Protein AF-A0A7S2YYV3-F1 (afdb_monomer_lite)

Radius of gyration: 16.66 Å; chains: 1; bounding box: 40×30×40 Å

Foldseek 3Di:
DVVVVVLVVCCVVVCADPVRHGDPLVVQLVPDDQFNSNLVSCCVVVVVLVPDDPVLSVVLVVVRNDPDDCPDVDPPPPDPVNVVVCVPPSVVSVVVSVVSVD

Secondary structure (DSSP, 8-state):
-HHHHHHHHHHHTTSB-TT-PBPHHHHHHHT--SS-HHHHHHHHHTTTTTTS-HHHHHHHHHHHH----TTS-------HHHHHHHTTHHHHHHHHHHHHH-

Organism: NCBI:txid464258

pLDDT: mean 77.61, std 20.18, range [39.44, 98.38]

Structure (mmCIF, N/CA/C/O backbone):
data_AF-A0A7S2YYV3-F1
#
_entry.id   AF-A0A7S2YYV3-F1
#
loop_
_atom_site.group_PDB
_atom_site.id
_atom_site.type_symbol
_atom_site.label_atom_id
_atom_site.label_alt_id
_atom_site.label_comp_id
_atom_site.label_asym_id
_atom_site.label_entity_id
_atom_site.label_seq_id
_atom_site.pdbx_PDB_ins_code
_atom_site.Cartn_x
_atom_site.Cartn_y
_atom_site.Cartn_z
_atom_site.occupancy
_atom_site.B_iso_or_equiv
_atom_site.auth_seq_id
_atom_site.auth_comp_id
_atom_site.auth_asym_id
_atom_site.auth_atom_id
_atom_site.pdbx_PDB_model_num
ATOM 1 N N . PRO A 1 1 ? -7.830 16.965 14.492 1.00 64.94 1 PRO A N 1
ATOM 2 C CA . PRO A 1 1 ? -8.464 17.039 13.149 1.00 64.94 1 PRO A CA 1
ATOM 3 C C . PRO A 1 1 ? -7.838 16.058 12.145 1.00 64.94 1 PRO A C 1
ATOM 5 O O . PRO A 1 1 ? -8.562 15.218 11.626 1.00 64.94 1 PRO A O 1
ATOM 8 N N . ASP A 1 2 ? -6.512 16.097 11.962 1.00 93.31 2 ASP A N 1
ATOM 9 C CA . ASP A 1 2 ? -5.785 15.281 10.970 1.00 93.31 2 ASP A CA 1
ATOM 10 C C . ASP A 1 2 ? -5.941 13.759 11.178 1.00 93.31 2 ASP A C 1
ATOM 12 O O . ASP A 1 2 ? -6.300 13.034 10.256 1.00 93.31 2 ASP A O 1
ATOM 16 N N . PHE A 1 3 ? -5.813 13.276 12.421 1.00 94.31 3 PHE A N 1
ATOM 17 C CA . PHE A 1 3 ? -5.989 11.851 12.747 1.00 94.31 3 PHE A CA 1
ATOM 18 C C . PHE A 1 3 ? -7.352 11.291 12.307 1.00 94.31 3 PHE A C 1
ATOM 20 O O . PHE A 1 3 ? -7.418 10.299 11.590 1.00 94.31 3 PHE A O 1
ATOM 27 N N . HIS A 1 4 ? -8.452 11.948 12.691 1.00 95.06 4 HIS A N 1
ATOM 28 C CA . HIS A 1 4 ? -9.802 11.486 12.352 1.00 95.06 4 HIS A CA 1
ATOM 29 C C . HIS A 1 4 ? -10.054 11.520 10.839 1.00 95.06 4 HIS A C 1
ATOM 31 O O . HIS A 1 4 ? -10.814 10.704 10.325 1.00 95.06 4 HIS A O 1
ATOM 37 N N . GLN A 1 5 ? -9.414 12.447 10.123 1.00 96.12 5 GLN A N 1
ATOM 38 C CA . GLN A 1 5 ? -9.471 12.506 8.667 1.00 96.12 5 GLN A CA 1
ATOM 39 C C . GLN A 1 5 ? -8.740 11.312 8.038 1.00 96.12 5 GLN A C 1
ATOM 41 O O . GLN A 1 5 ? -9.307 10.656 7.169 1.00 96.12 5 GLN A O 1
ATOM 46 N N . ARG A 1 6 ? -7.548 10.952 8.533 1.00 95.75 6 ARG A N 1
ATOM 47 C CA . ARG A 1 6 ? -6.822 9.748 8.088 1.00 95.75 6 ARG A CA 1
ATOM 48 C C . ARG A 1 6 ? -7.583 8.463 8.394 1.00 95.75 6 ARG A C 1
ATOM 50 O O . ARG A 1 6 ? -7.677 7.606 7.525 1.00 95.75 6 ARG A O 1
ATOM 57 N N . VAL A 1 7 ? -8.190 8.346 9.579 1.00 97.06 7 VAL A N 1
ATOM 58 C CA . VAL A 1 7 ? -9.034 7.186 9.921 1.00 97.06 7 VAL A CA 1
ATOM 59 C C . VAL A 1 7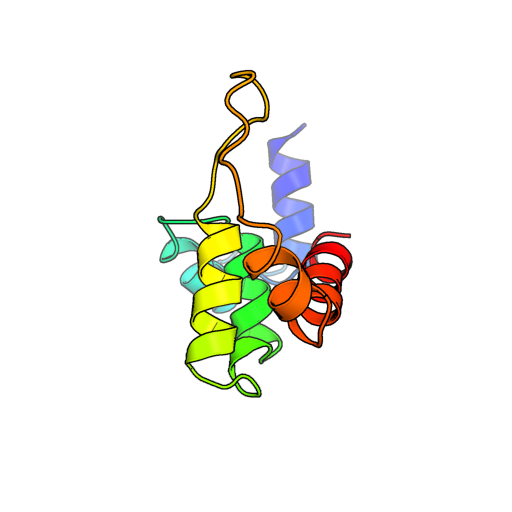 ? -10.187 7.044 8.928 1.00 97.06 7 VAL A C 1
ATOM 61 O O . VAL A 1 7 ? -10.407 5.950 8.417 1.00 97.06 7 VAL A O 1
ATOM 64 N N . LYS A 1 8 ? -10.869 8.144 8.578 1.00 96.75 8 LYS A N 1
ATOM 65 C CA . LYS A 1 8 ? -11.940 8.123 7.567 1.00 96.75 8 LYS A CA 1
ATOM 66 C C . LYS A 1 8 ? -11.443 7.665 6.197 1.00 96.75 8 LYS A C 1
ATOM 68 O O . LYS A 1 8 ? -12.128 6.884 5.546 1.00 96.75 8 LYS A O 1
ATOM 73 N N . VAL A 1 9 ? -10.262 8.112 5.769 1.00 95.75 9 VAL A N 1
ATOM 74 C CA . VAL A 1 9 ? -9.644 7.663 4.509 1.00 95.75 9 VAL A CA 1
ATOM 75 C C . VAL A 1 9 ? -9.336 6.162 4.564 1.00 95.75 9 VAL A C 1
ATOM 77 O O . VAL A 1 9 ? -9.710 5.425 3.657 1.00 95.75 9 VAL A O 1
ATOM 80 N N . LEU A 1 10 ? -8.730 5.679 5.651 1.00 97.50 10 LEU A N 1
ATOM 81 C CA . LEU A 1 10 ? -8.412 4.259 5.828 1.00 97.50 10 LEU A CA 1
ATOM 82 C C . LEU A 1 10 ? -9.669 3.375 5.883 1.00 97.50 10 LEU A C 1
ATOM 84 O O . LEU A 1 10 ? -9.654 2.265 5.352 1.00 97.50 10 LEU A O 1
ATOM 88 N N . GLN A 1 11 ? -10.766 3.858 6.471 1.00 97.75 11 GLN A N 1
ATOM 89 C CA . GLN A 1 11 ? -12.067 3.183 6.421 1.00 97.75 11 GLN A CA 1
ATOM 90 C C . GLN A 1 11 ? -12.639 3.179 4.997 1.00 97.75 11 GLN A C 1
ATOM 92 O O . GLN A 1 11 ? -13.031 2.126 4.499 1.00 97.75 11 GLN A O 1
ATOM 97 N N . HIS A 1 12 ? -12.611 4.324 4.307 1.00 96.31 12 HIS A N 1
ATOM 98 C CA . HIS A 1 12 ? -13.108 4.462 2.936 1.00 96.31 12 HIS A CA 1
ATOM 99 C C . HIS A 1 12 ? -12.412 3.505 1.956 1.00 96.31 12 HIS A C 1
ATOM 101 O O . HIS A 1 12 ? -13.076 2.852 1.155 1.00 96.31 12 HIS A O 1
ATOM 107 N N . TYR A 1 13 ? -11.089 3.352 2.067 1.00 96.06 13 TYR A N 1
ATOM 108 C CA . TYR A 1 13 ? -10.307 2.447 1.218 1.00 96.06 13 TYR A CA 1
ATOM 109 C C . TYR A 1 13 ? -10.225 0.996 1.731 1.00 96.06 13 TYR A C 1
ATOM 111 O O . TYR A 1 13 ? -9.555 0.152 1.123 1.00 96.06 13 TYR A O 1
ATOM 119 N N . GLY A 1 14 ? -10.916 0.679 2.833 1.00 96.94 14 GLY A N 1
ATOM 120 C CA . GLY A 1 14 ? -11.053 -0.682 3.352 1.00 96.94 14 GLY A CA 1
ATOM 121 C C . GLY A 1 14 ? -9.827 -1.233 4.088 1.00 96.94 14 GLY A C 1
ATOM 122 O O . GLY A 1 14 ? -9.681 -2.454 4.183 1.00 96.94 14 GLY A O 1
ATOM 123 N N . TYR A 1 15 ? -8.962 -0.363 4.611 1.00 98.19 15 TYR A N 1
ATOM 124 C CA . TYR A 1 15 ? -7.871 -0.723 5.526 1.00 98.19 15 TYR A CA 1
ATOM 125 C C . TYR A 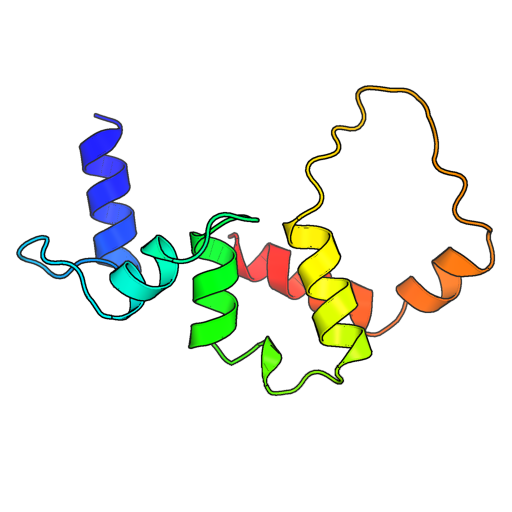1 15 ? -8.395 -0.966 6.948 1.00 98.19 15 TYR A C 1
ATOM 127 O O . TYR A 1 15 ? -7.890 -1.845 7.651 1.00 98.19 15 TYR A O 1
ATOM 135 N N . LEU A 1 16 ? -9.448 -0.240 7.332 1.00 98.38 16 LEU A N 1
ATOM 136 C CA . LEU A 1 16 ? -10.210 -0.415 8.569 1.00 98.38 16 LEU A CA 1
ATOM 137 C C . LEU A 1 16 ? -11.671 -0.770 8.251 1.00 98.38 16 LEU A C 1
ATOM 139 O O . LEU A 1 16 ? -12.155 -0.474 7.158 1.00 98.38 16 LEU A O 1
ATOM 143 N N . ASP A 1 17 ? -12.371 -1.409 9.186 1.00 97.69 17 ASP A N 1
ATOM 144 C CA . ASP A 1 17 ? -13.830 -1.566 9.136 1.00 97.69 17 ASP A CA 1
ATOM 145 C C . ASP A 1 17 ? -14.574 -0.423 9.861 1.00 97.69 17 ASP A C 1
ATOM 147 O O . ASP A 1 17 ? -13.965 0.533 10.358 1.00 97.69 17 ASP A O 1
ATOM 151 N N . ASP A 1 18 ? -15.906 -0.506 9.914 1.00 95.81 18 ASP A N 1
ATOM 152 C CA . ASP A 1 18 ? -16.769 0.509 10.540 1.00 95.81 18 ASP A CA 1
ATOM 153 C C . ASP A 1 18 ? -16.532 0.644 12.055 1.00 95.81 18 ASP A C 1
ATOM 155 O O . ASP A 1 18 ? -16.768 1.707 12.630 1.00 95.81 18 ASP A O 1
ATOM 159 N N . LEU A 1 19 ? -16.008 -0.409 12.691 1.00 97.19 19 LEU A N 1
ATOM 160 C CA . LEU A 1 19 ? -15.619 -0.444 14.102 1.00 97.19 19 LEU A CA 1
ATOM 161 C C . LEU A 1 19 ? -14.144 -0.063 14.313 1.00 97.19 19 LEU A C 1
ATOM 163 O O . LEU A 1 19 ? -13.636 -0.181 15.426 1.00 97.19 19 LEU A O 1
ATOM 167 N N . GLN A 1 20 ? -13.465 0.415 13.263 1.00 96.25 20 GLN A N 1
ATOM 168 C CA . GLN A 1 20 ? -12.044 0.777 13.250 1.00 96.25 20 GLN A CA 1
ATOM 169 C C . GLN A 1 20 ? -11.096 -0.403 13.515 1.00 96.25 20 GLN A C 1
ATOM 171 O O . GLN A 1 20 ? -9.949 -0.205 13.919 1.00 96.25 20 GLN A O 1
ATOM 176 N N . LEU A 1 21 ? -11.537 -1.634 13.253 1.00 98.06 21 LEU A N 1
ATOM 177 C CA . LEU A 1 21 ? -10.686 -2.815 13.319 1.00 98.06 21 LEU A CA 1
ATOM 178 C C . LEU A 1 21 ? -9.914 -2.993 12.009 1.00 98.06 21 LEU A C 1
ATOM 180 O O . LEU A 1 21 ? -10.414 -2.733 10.913 1.00 98.06 21 LEU A O 1
ATOM 184 N N . VAL A 1 22 ? -8.670 -3.455 12.128 1.00 98.12 22 VAL A N 1
ATOM 185 C CA . VAL A 1 22 ? -7.757 -3.622 10.993 1.00 98.12 22 VAL A CA 1
ATOM 186 C C . VAL A 1 22 ? -8.203 -4.784 10.104 1.00 98.12 22 VAL A C 1
ATOM 188 O O . VAL A 1 22 ? -8.298 -5.932 10.543 1.00 98.12 22 VAL A O 1
ATOM 191 N N . LYS A 1 23 ? -8.419 -4.500 8.817 1.00 98.06 23 LYS A N 1
ATOM 192 C CA . LYS A 1 23 ? -8.749 -5.503 7.793 1.00 98.06 23 LYS A CA 1
ATOM 193 C C . LYS A 1 23 ? -7.481 -6.107 7.188 1.00 98.06 23 LYS A C 1
ATOM 195 O O . LYS A 1 23 ? -6.372 -5.642 7.429 1.00 98.06 23 LYS A O 1
ATOM 200 N N . VAL A 1 24 ? -7.631 -7.136 6.346 1.00 98.06 24 VAL A N 1
ATOM 201 C CA . VAL A 1 24 ? -6.496 -7.794 5.660 1.00 98.06 24 VAL A CA 1
ATOM 202 C C . VAL A 1 24 ? -5.616 -6.782 4.922 1.00 98.06 24 VAL A C 1
ATOM 204 O O . VAL A 1 24 ? -4.402 -6.825 5.068 1.00 98.06 24 VAL A O 1
ATOM 207 N N . LYS A 1 25 ? -6.229 -5.837 4.202 1.00 97.44 25 LYS A N 1
ATOM 208 C CA . LYS A 1 25 ? -5.534 -4.760 3.486 1.00 97.44 25 LYS A CA 1
ATOM 209 C C . LYS A 1 25 ? -4.708 -3.871 4.424 1.00 97.44 25 LYS A C 1
ATOM 211 O O . LYS A 1 25 ? -3.551 -3.594 4.140 1.00 97.44 25 LYS A O 1
ATOM 216 N N . GLY A 1 26 ? -5.274 -3.533 5.586 1.00 97.88 26 GLY A N 1
ATOM 217 C CA . GLY A 1 26 ? -4.583 -2.848 6.680 1.00 97.88 26 GLY A CA 1
ATOM 218 C C . GLY A 1 26 ? -3.350 -3.597 7.169 1.00 97.88 26 GLY A C 1
ATOM 219 O O . GLY A 1 26 ? -2.277 -3.014 7.250 1.00 97.88 26 GLY A O 1
ATOM 220 N N . ARG A 1 27 ? -3.477 -4.906 7.417 1.00 98.12 27 ARG A N 1
ATOM 221 C CA . ARG A 1 27 ? -2.335 -5.727 7.843 1.00 98.12 27 ARG A CA 1
ATOM 222 C C . ARG A 1 27 ? -1.244 -5.803 6.780 1.00 98.12 27 ARG A C 1
ATOM 224 O O . ARG A 1 27 ? -0.082 -5.731 7.134 1.00 98.12 27 ARG A O 1
ATOM 231 N N . VAL A 1 28 ? -1.607 -5.931 5.502 1.00 97.69 28 VAL A N 1
ATOM 232 C CA . VAL A 1 28 ? -0.622 -5.951 4.405 1.00 97.69 28 VAL A CA 1
ATOM 233 C C . VAL A 1 28 ? 0.154 -4.637 4.355 1.00 97.69 28 VAL A C 1
ATOM 235 O O . VAL A 1 28 ? 1.376 -4.675 4.281 1.00 97.69 28 VAL A O 1
ATOM 238 N N . ALA A 1 29 ? -0.525 -3.495 4.481 1.00 97.12 29 ALA A N 1
ATOM 239 C CA . ALA A 1 29 ? 0.148 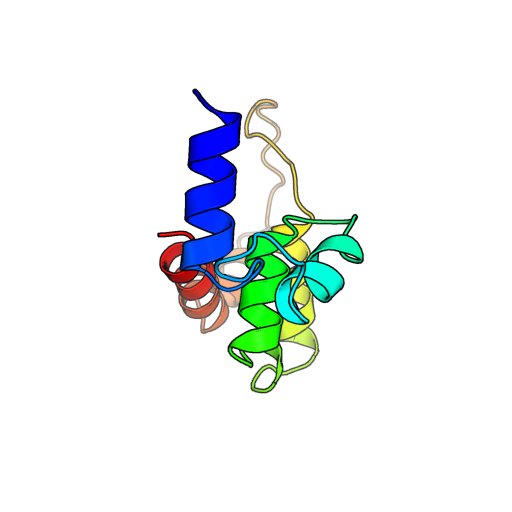-2.199 4.525 1.00 97.12 29 ALA A CA 1
ATOM 240 C C . ALA A 1 29 ? 1.102 -2.057 5.714 1.00 97.12 29 ALA A C 1
ATOM 242 O O . ALA A 1 29 ? 2.177 -1.492 5.553 1.00 97.12 29 ALA A O 1
ATOM 243 N N . CYS A 1 30 ? 0.758 -2.609 6.884 1.00 96.88 30 CYS A N 1
ATOM 244 C CA . CYS A 1 30 ? 1.643 -2.589 8.053 1.00 96.88 30 CYS A CA 1
ATOM 245 C C . CYS A 1 30 ? 2.985 -3.310 7.830 1.00 96.88 30 CYS A C 1
ATOM 247 O O . CYS A 1 30 ? 3.951 -2.995 8.523 1.00 96.88 30 CYS A O 1
ATOM 249 N N . GLU A 1 31 ? 3.061 -4.241 6.876 1.00 97.19 31 GLU A N 1
ATOM 250 C CA . GLU A 1 31 ? 4.291 -4.977 6.555 1.00 97.19 31 GLU A CA 1
ATOM 251 C C . GLU A 1 31 ? 5.160 -4.270 5.498 1.00 97.19 31 GLU A C 1
ATOM 253 O O . GLU A 1 31 ? 6.305 -4.663 5.269 1.00 97.19 31 GLU A O 1
ATOM 258 N N . ILE A 1 32 ? 4.655 -3.221 4.841 1.00 94.81 32 ILE A N 1
ATOM 259 C CA . ILE A 1 32 ? 5.407 -2.475 3.827 1.00 94.81 32 ILE A CA 1
ATOM 260 C C . ILE A 1 32 ? 6.140 -1.316 4.502 1.00 94.81 32 ILE A C 1
ATOM 262 O O . ILE A 1 32 ? 5.523 -0.375 4.984 1.00 94.81 32 ILE A O 1
ATOM 266 N N . GLN A 1 33 ? 7.474 -1.379 4.519 1.00 91.94 33 GLN A N 1
ATOM 267 C CA . GLN A 1 33 ? 8.323 -0.388 5.205 1.00 91.94 33 GLN A CA 1
ATOM 268 C C . GLN A 1 33 ? 9.302 0.345 4.277 1.00 91.94 33 GLN A C 1
ATOM 270 O O . GLN A 1 33 ? 9.939 1.313 4.682 1.00 91.94 33 GLN A O 1
ATOM 275 N N . SER A 1 34 ? 9.466 -0.133 3.042 1.00 86.81 34 SER A N 1
ATOM 276 C CA . SER A 1 34 ? 10.530 0.322 2.131 1.00 86.81 34 SER A CA 1
ATOM 277 C C . SER A 1 34 ? 10.074 1.342 1.083 1.00 86.81 34 SER A C 1
ATOM 279 O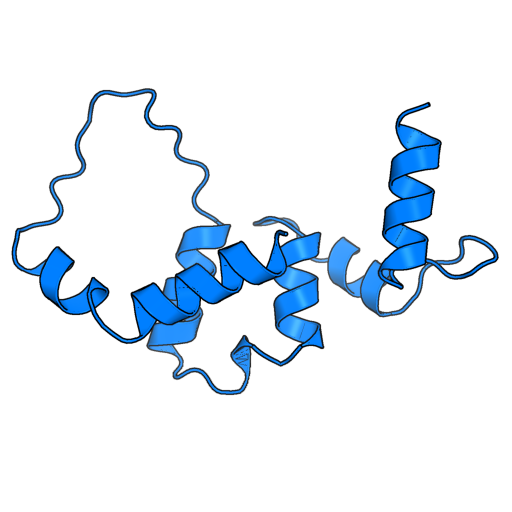 O . SER A 1 34 ? 10.902 1.848 0.332 1.00 86.81 34 SER A O 1
ATOM 281 N N . CYS A 1 35 ? 8.773 1.612 0.988 1.00 89.25 35 CYS A N 1
ATOM 282 C CA . CYS A 1 35 ? 8.160 2.522 0.018 1.00 89.25 35 CYS A CA 1
ATOM 283 C C . CYS A 1 35 ? 6.795 2.998 0.541 1.00 89.25 35 CYS A C 1
ATOM 285 O O . CYS A 1 35 ? 6.421 2.639 1.656 1.00 89.25 35 CYS A O 1
ATOM 287 N N . ASN A 1 36 ? 6.047 3.772 -0.253 1.00 90.56 36 ASN A N 1
ATOM 288 C CA . ASN A 1 36 ? 4.692 4.199 0.111 1.00 90.56 36 ASN A CA 1
ATOM 289 C C . ASN A 1 36 ? 3.764 2.987 0.320 1.00 90.56 36 ASN A C 1
ATOM 291 O O . ASN A 1 36 ? 3.369 2.308 -0.631 1.00 90.56 36 ASN A O 1
ATOM 295 N N . GLU A 1 37 ? 3.406 2.741 1.576 1.00 93.56 37 GLU A N 1
ATOM 296 C CA . GLU A 1 37 ? 2.701 1.553 2.035 1.00 93.56 37 GLU A CA 1
ATOM 297 C C . GLU A 1 37 ? 1.277 1.444 1.482 1.00 93.56 37 GLU A C 1
ATOM 299 O O . GLU A 1 37 ? 0.814 0.344 1.176 1.00 93.56 37 GLU A O 1
ATOM 304 N N . LEU A 1 38 ? 0.588 2.572 1.291 1.00 93.38 38 LEU A N 1
ATOM 305 C CA . LEU A 1 38 ? -0.773 2.585 0.756 1.00 93.38 38 LEU A CA 1
ATOM 306 C C . LEU A 1 38 ? -0.764 2.284 -0.741 1.00 93.38 38 LEU A C 1
ATOM 308 O O . LEU A 1 38 ? -1.479 1.393 -1.192 1.00 93.38 38 LEU A O 1
ATOM 312 N N . LEU A 1 39 ? 0.089 2.967 -1.505 1.00 90.56 39 LEU A N 1
ATOM 313 C CA . LEU A 1 39 ? 0.174 2.788 -2.953 1.00 90.56 39 LEU A CA 1
ATOM 314 C C . LEU A 1 39 ? 0.631 1.368 -3.312 1.00 90.56 39 LEU A C 1
ATOM 316 O O . LEU A 1 39 ? 0.009 0.707 -4.145 1.00 90.56 39 LEU A O 1
ATOM 320 N N . ALA A 1 40 ? 1.665 0.861 -2.634 1.00 92.00 40 ALA A N 1
ATOM 321 C CA . ALA A 1 40 ? 2.133 -0.510 -2.814 1.00 92.00 40 ALA A CA 1
ATOM 322 C C . ALA A 1 40 ? 1.054 -1.545 -2.459 1.00 92.00 40 ALA A C 1
ATOM 324 O O . ALA A 1 40 ? 0.854 -2.512 -3.198 1.00 92.00 40 ALA A O 1
ATOM 325 N N . THR A 1 41 ? 0.288 -1.313 -1.389 1.00 95.06 41 THR A N 1
ATOM 326 C CA . THR A 1 41 ? -0.837 -2.186 -1.032 1.00 95.06 41 THR A CA 1
ATOM 327 C C . THR A 1 41 ? -1.954 -2.142 -2.078 1.00 95.06 41 THR A C 1
ATOM 329 O O . THR A 1 41 ? -2.485 -3.193 -2.439 1.00 95.06 41 THR A O 1
ATOM 332 N N . GLU 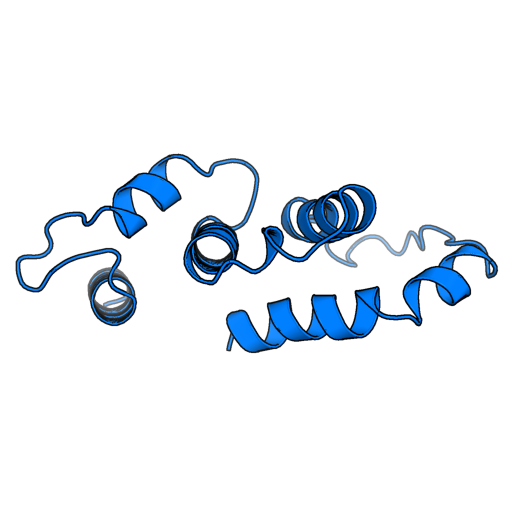A 1 42 ? -2.302 -0.972 -2.626 1.00 93.06 42 GLU A N 1
ATOM 333 C CA . GLU A 1 42 ? -3.286 -0.879 -3.715 1.00 93.06 42 GLU A CA 1
ATOM 334 C C . GLU A 1 42 ? -2.842 -1.657 -4.955 1.00 93.06 42 GLU A C 1
ATOM 336 O O . GLU A 1 42 ? -3.654 -2.373 -5.539 1.00 93.06 42 GLU A O 1
ATOM 341 N N . MET A 1 43 ? -1.566 -1.574 -5.339 1.00 91.00 43 MET A N 1
ATOM 342 C CA . MET A 1 43 ? -1.041 -2.330 -6.480 1.00 91.00 43 MET A CA 1
ATOM 343 C C . MET A 1 43 ? -1.175 -3.838 -6.298 1.00 91.00 43 MET A C 1
ATOM 345 O O . MET A 1 43 ? -1.577 -4.531 -7.234 1.00 91.00 43 MET A O 1
ATOM 349 N N . ILE A 1 44 ? -0.885 -4.341 -5.096 1.00 92.25 44 ILE A N 1
ATOM 350 C CA . ILE A 1 44 ? -1.049 -5.759 -4.765 1.00 92.25 44 ILE A CA 1
ATOM 351 C C . ILE A 1 44 ? -2.526 -6.159 -4.878 1.00 92.25 44 ILE A C 1
ATOM 353 O O . ILE A 1 44 ? -2.857 -7.116 -5.575 1.00 92.25 44 ILE A O 1
ATOM 357 N N . PHE A 1 45 ? -3.433 -5.417 -4.233 1.00 94.06 45 PHE A N 1
ATOM 358 C CA . PHE A 1 45 ? -4.857 -5.774 -4.178 1.00 94.06 45 PHE A CA 1
ATOM 359 C C . PHE A 1 45 ? -5.606 -5.570 -5.498 1.00 94.06 45 PHE A C 1
ATOM 361 O O . PHE A 1 45 ? -6.603 -6.248 -5.739 1.00 94.06 45 PHE A O 1
ATOM 368 N N . ARG A 1 46 ? -5.140 -4.658 -6.356 1.00 90.56 46 ARG A N 1
ATOM 369 C CA . ARG A 1 46 ? -5.680 -4.452 -7.708 1.00 90.56 46 ARG A CA 1
ATOM 370 C C . ARG A 1 46 ? -5.041 -5.374 -8.749 1.00 90.56 46 ARG A C 1
ATOM 372 O O . ARG A 1 46 ? -5.429 -5.314 -9.908 1.00 90.56 46 ARG A O 1
ATOM 379 N N . GLY A 1 47 ? -4.080 -6.212 -8.350 1.00 90.06 47 GLY A N 1
ATOM 380 C CA . GLY A 1 47 ? -3.411 -7.157 -9.243 1.00 90.06 47 GLY A CA 1
ATOM 381 C C . GLY A 1 47 ? -2.472 -6.502 -10.257 1.00 90.06 47 GLY A C 1
ATOM 382 O O . GLY A 1 47 ? -2.085 -7.152 -11.218 1.00 90.06 47 GLY A O 1
ATOM 383 N N . VAL A 1 48 ? -2.065 -5.245 -10.044 1.00 87.69 48 VAL A N 1
ATOM 384 C CA . VAL A 1 48 ? -1.247 -4.477 -11.003 1.00 87.69 48 VAL A CA 1
ATOM 385 C C . VAL A 1 48 ? 0.054 -5.202 -11.337 1.00 87.69 48 VAL A C 1
ATOM 387 O O . VAL A 1 48 ? 0.490 -5.180 -12.479 1.00 87.69 48 VAL A O 1
ATOM 390 N N . LEU A 1 49 ? 0.662 -5.866 -10.352 1.00 88.00 49 LEU A N 1
ATOM 391 C CA . LEU A 1 49 ? 1.924 -6.584 -10.530 1.00 88.00 49 LEU A CA 1
ATOM 392 C C . LEU A 1 49 ? 1.760 -7.957 -11.203 1.00 88.00 49 LEU A C 1
ATOM 394 O O . LEU A 1 49 ? 2.754 -8.517 -11.652 1.00 88.00 49 LEU A O 1
ATOM 398 N N . ALA A 1 50 ? 0.545 -8.513 -11.258 1.00 90.19 50 ALA A N 1
ATOM 399 C CA . ALA A 1 50 ? 0.311 -9.876 -11.739 1.00 90.19 50 ALA A CA 1
ATOM 400 C C . ALA A 1 50 ? 0.480 -10.008 -13.261 1.00 90.19 50 ALA A C 1
ATOM 402 O O . ALA A 1 50 ? 0.935 -11.046 -13.736 1.00 90.19 50 ALA A O 1
ATOM 403 N N . ASP A 1 51 ? 0.162 -8.945 -14.002 1.00 85.94 51 ASP A N 1
ATOM 404 C CA . ASP A 1 51 ? 0.217 -8.915 -15.468 1.00 85.94 51 ASP A CA 1
ATOM 405 C C . ASP A 1 51 ? 1.543 -8.352 -16.012 1.00 85.94 51 ASP A C 1
ATOM 407 O O . ASP A 1 51 ? 1.704 -8.168 -17.221 1.00 85.94 51 ASP A O 1
ATOM 411 N N . LEU A 1 52 ? 2.497 -8.037 -15.130 1.00 85.06 52 LEU A N 1
ATOM 412 C CA . LEU A 1 52 ? 3.787 -7.466 -15.505 1.00 85.06 52 LEU A CA 1
ATOM 413 C C . LEU A 1 52 ? 4.841 -8.550 -15.692 1.00 85.06 52 LEU A C 1
ATOM 415 O O . LEU A 1 52 ? 4.964 -9.476 -14.888 1.00 85.06 52 LEU A O 1
ATOM 419 N N . ALA A 1 53 ? 5.679 -8.379 -16.715 1.00 87.81 53 ALA A N 1
ATOM 420 C CA . ALA A 1 53 ? 6.920 -9.135 -16.777 1.00 87.81 53 ALA A CA 1
ATOM 421 C C . ALA A 1 53 ? 7.819 -8.752 -15.579 1.00 87.81 53 ALA A C 1
ATOM 423 O O . ALA A 1 53 ? 7.759 -7.611 -15.107 1.00 87.81 53 ALA A O 1
ATOM 424 N N . PRO A 1 54 ? 8.696 -9.651 -15.093 1.00 88.88 54 PRO A N 1
ATOM 425 C CA . PRO A 1 54 ? 9.543 -9.377 -13.930 1.00 88.88 54 PRO A CA 1
ATOM 426 C C . PRO A 1 54 ? 10.342 -8.069 -14.035 1.00 88.88 54 PRO A C 1
ATOM 428 O O . PRO A 1 54 ? 10.459 -7.332 -13.060 1.00 88.88 54 PRO A O 1
ATOM 431 N N . GLN A 1 55 ? 10.851 -7.752 -15.227 1.00 85.50 55 GLN A N 1
ATOM 432 C CA . GLN A 1 55 ? 11.613 -6.534 -15.505 1.00 85.50 55 GLN A CA 1
ATOM 433 C C . GLN A 1 55 ? 10.747 -5.277 -15.349 1.00 85.50 55 GLN A C 1
ATOM 435 O O . GLN A 1 55 ? 11.186 -4.288 -14.768 1.00 85.50 55 GLN A O 1
ATOM 440 N N . GLU A 1 56 ? 9.499 -5.333 -15.817 1.00 83.69 56 GLU A N 1
ATOM 441 C CA . GLU A 1 56 ? 8.545 -4.229 -15.703 1.00 83.69 56 GLU A CA 1
ATOM 442 C C . GLU A 1 56 ? 8.105 -4.023 -14.249 1.00 83.69 56 GLU A C 1
ATOM 444 O O . GLU A 1 56 ? 8.021 -2.887 -13.788 1.00 83.69 56 GLU A O 1
ATOM 449 N N . ALA A 1 57 ? 7.870 -5.113 -13.509 1.00 86.25 57 ALA A N 1
ATOM 450 C CA . ALA A 1 57 ? 7.526 -5.052 -12.091 1.00 86.25 57 ALA A CA 1
ATOM 451 C C . ALA A 1 57 ? 8.663 -4.428 -11.266 1.00 86.25 57 ALA A C 1
ATOM 453 O O . ALA A 1 57 ? 8.415 -3.556 -10.436 1.00 86.25 57 ALA A O 1
ATOM 454 N N . ILE A 1 58 ? 9.915 -4.822 -11.523 1.00 86.12 58 ILE A N 1
ATOM 455 C CA . ILE A 1 58 ? 11.089 -4.243 -10.855 1.00 86.12 58 ILE A CA 1
ATOM 456 C C . ILE A 1 58 ? 11.234 -2.757 -11.195 1.00 86.12 58 ILE A C 1
ATOM 458 O O . ILE A 1 58 ? 11.443 -1.954 -10.286 1.00 86.12 58 ILE A O 1
ATOM 462 N N . ALA A 1 59 ? 11.085 -2.372 -12.467 1.00 82.62 59 ALA A N 1
ATOM 463 C CA . ALA A 1 59 ? 11.163 -0.971 -12.872 1.00 82.62 59 ALA A CA 1
ATOM 464 C C . ALA A 1 59 ? 10.097 -0.119 -12.160 1.00 82.62 59 ALA A C 1
ATOM 466 O O . ALA A 1 59 ? 10.421 0.923 -11.590 1.00 82.62 59 ALA A O 1
ATOM 467 N N . LEU A 1 60 ? 8.852 -0.604 -12.100 1.00 83.75 60 LEU A N 1
ATOM 468 C CA . LEU A 1 60 ? 7.762 0.054 -11.378 1.00 83.75 60 LEU A CA 1
ATOM 469 C C . LEU A 1 60 ? 8.062 0.193 -9.878 1.00 83.75 60 LEU A C 1
ATOM 471 O O . LEU A 1 60 ? 7.906 1.271 -9.310 1.00 83.75 60 LEU A O 1
ATOM 475 N N . MET A 1 61 ? 8.531 -0.882 -9.240 1.00 85.75 61 MET A N 1
ATOM 476 C CA . MET A 1 61 ? 8.868 -0.876 -7.814 1.00 85.75 61 MET A CA 1
ATOM 477 C C . MET A 1 61 ? 10.054 0.045 -7.504 1.00 85.75 61 MET A C 1
ATOM 479 O O . MET A 1 61 ? 10.080 0.663 -6.441 1.00 85.75 61 MET A O 1
ATOM 483 N N . SER A 1 62 ? 11.007 0.194 -8.431 1.00 85.00 62 SER A N 1
ATOM 484 C CA . SER A 1 62 ? 12.149 1.100 -8.258 1.00 85.00 62 SER A CA 1
ATOM 485 C C .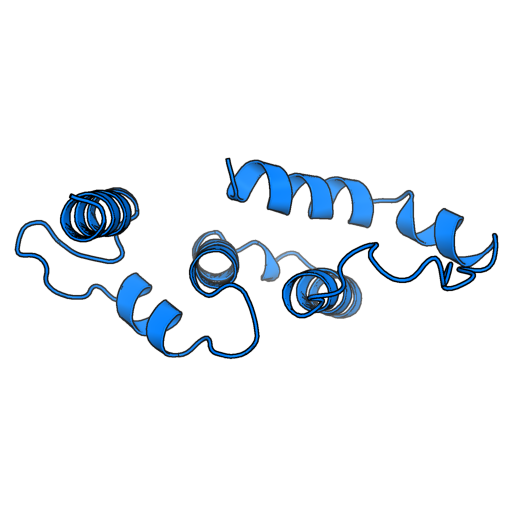 SER A 1 62 ? 11.708 2.561 -8.097 1.00 85.00 62 SER A C 1
ATOM 487 O O . SER A 1 62 ? 12.235 3.271 -7.241 1.00 85.00 62 SER A O 1
ATOM 489 N N . ALA A 1 63 ? 10.661 2.973 -8.823 1.00 81.62 63 ALA A N 1
ATOM 490 C CA . ALA A 1 63 ? 10.076 4.306 -8.713 1.00 81.62 63 ALA A CA 1
ATOM 491 C C . ALA A 1 63 ? 9.417 4.565 -7.345 1.00 81.62 63 ALA A C 1
ATOM 493 O O . ALA A 1 63 ? 9.396 5.702 -6.888 1.00 81.62 63 ALA A O 1
ATOM 494 N N . LEU A 1 64 ? 8.907 3.530 -6.667 1.00 80.94 64 LEU A N 1
ATOM 495 C CA . LEU A 1 64 ? 8.265 3.661 -5.348 1.00 80.94 64 LEU A CA 1
ATOM 496 C C . LEU A 1 64 ? 9.265 3.787 -4.197 1.00 80.94 64 LEU A C 1
ATOM 498 O O . LEU A 1 64 ? 8.925 4.314 -3.138 1.00 80.94 64 LEU A O 1
ATOM 502 N N . VAL A 1 65 ? 10.472 3.253 -4.383 1.00 83.62 65 VAL A N 1
ATOM 503 C CA . VAL A 1 65 ? 11.562 3.312 -3.399 1.00 83.62 65 VAL A CA 1
ATOM 504 C C . VAL A 1 65 ? 12.378 4.599 -3.567 1.00 83.62 65 VAL A C 1
ATOM 506 O O . VAL A 1 65 ? 13.007 5.066 -2.616 1.00 83.62 65 VAL A O 1
ATOM 509 N N . PHE A 1 66 ? 12.359 5.200 -4.759 1.00 79.62 66 PHE A N 1
ATOM 510 C CA . PHE A 1 66 ? 13.059 6.447 -5.033 1.00 79.62 66 PHE A CA 1
ATOM 511 C C . PHE A 1 66 ? 12.440 7.624 -4.262 1.00 79.62 66 PHE A C 1
ATOM 513 O O . PHE A 1 66 ? 11.296 8.007 -4.480 1.00 79.62 66 PHE A O 1
ATOM 520 N N . GLN A 1 67 ? 13.230 8.227 -3.372 1.00 66.75 67 GLN A N 1
ATOM 521 C CA . GLN A 1 67 ? 12.846 9.390 -2.559 1.00 66.75 67 GLN A CA 1
ATOM 522 C C . GLN A 1 67 ? 13.584 10.676 -2.982 1.00 66.75 67 GLN A C 1
ATOM 524 O O . GLN A 1 67 ? 13.646 11.639 -2.219 1.00 66.75 67 GLN A O 1
ATOM 529 N N . GLY A 1 68 ? 14.201 10.698 -4.169 1.00 57.91 68 GLY A N 1
ATOM 530 C CA . GLY A 1 68 ? 15.025 11.823 -4.605 1.00 57.91 68 GLY A CA 1
ATOM 531 C C . GLY A 1 68 ? 14.192 13.061 -4.937 1.00 57.91 68 GLY A C 1
ATOM 532 O O . GLY A 1 68 ? 13.389 13.055 -5.866 1.00 57.91 68 GLY A O 1
ATOM 533 N N . GLY A 1 69 ? 14.412 14.140 -4.186 1.00 50.56 69 GLY A N 1
ATOM 534 C CA . GLY A 1 69 ? 13.960 15.476 -4.556 1.00 50.56 69 GLY A CA 1
ATOM 535 C C . GLY A 1 69 ? 14.906 16.091 -5.583 1.00 50.56 69 GLY A C 1
ATOM 536 O O . GLY A 1 69 ? 16.119 15.921 -5.490 1.00 50.56 69 GLY A O 1
ATOM 537 N N . SER A 1 70 ? 14.371 16.872 -6.521 1.00 50.72 70 SER A N 1
ATOM 538 C CA . SER A 1 70 ? 15.121 17.693 -7.490 1.00 50.72 70 SER A CA 1
ATOM 539 C C . SER A 1 70 ? 15.978 18.811 -6.844 1.00 50.72 70 SER A C 1
ATOM 541 O O . SER A 1 70 ? 16.215 19.847 -7.456 1.00 50.72 70 SER A O 1
ATOM 543 N N . SER A 1 71 ? 16.393 18.658 -5.583 1.00 44.50 71 SER A N 1
ATOM 544 C CA . SER A 1 71 ? 17.069 19.669 -4.763 1.00 44.50 71 SER A CA 1
ATOM 545 C C . SER A 1 71 ? 18.593 19.680 -4.887 1.00 44.50 71 SER A C 1
ATOM 547 O O . SER A 1 71 ? 19.226 20.592 -4.360 1.00 44.50 71 SER A O 1
ATOM 549 N N . SER A 1 72 ? 19.200 18.737 -5.604 1.00 45.19 72 SER A N 1
ATOM 550 C CA . SER A 1 72 ? 20.531 18.938 -6.175 1.00 45.19 72 SER A CA 1
ATOM 551 C C . SER A 1 72 ? 20.366 19.072 -7.683 1.00 45.19 72 SER A C 1
ATOM 553 O O . SER A 1 72 ? 19.721 18.246 -8.321 1.00 45.19 72 SER A O 1
ATOM 555 N N . GLY A 1 73 ? 20.927 20.128 -8.276 1.00 48.28 73 GLY A N 1
ATOM 556 C CA . GLY A 1 73 ? 21.029 20.304 -9.730 1.00 48.28 73 GLY A CA 1
ATOM 557 C C . GLY A 1 73 ? 21.956 19.274 -10.389 1.00 48.28 73 GLY A C 1
ATOM 558 O O . GLY A 1 73 ? 22.661 19.591 -11.341 1.00 48.28 73 GLY A O 1
ATOM 559 N N . GLU A 1 74 ? 21.996 18.057 -9.858 1.00 45.97 74 GLU A N 1
ATOM 560 C CA . GLU A 1 74 ? 22.716 16.920 -10.389 1.00 45.97 74 GLU A CA 1
ATOM 561 C C . GLU A 1 74 ? 21.744 16.190 -11.306 1.00 45.97 74 GLU A C 1
ATOM 563 O O . GLU A 1 74 ? 20.978 15.316 -10.906 1.00 45.97 74 GLU A O 1
ATOM 568 N N . SER A 1 75 ? 21.739 16.621 -12.567 1.00 44.25 75 SER A N 1
ATOM 569 C CA . SER A 1 75 ? 21.174 15.818 -13.642 1.00 44.25 75 SER A CA 1
ATOM 570 C C . SER A 1 75 ? 21.947 14.503 -13.661 1.00 44.25 75 SER A C 1
ATOM 572 O O . SER A 1 75 ? 23.086 14.464 -14.126 1.00 44.25 75 SER A O 1
ATOM 574 N N . TYR A 1 76 ? 21.362 13.430 -13.126 1.00 46.75 76 TYR A N 1
ATOM 575 C CA . TYR A 1 76 ? 21.785 12.088 -13.501 1.00 46.75 76 TYR A CA 1
ATOM 576 C C . TYR A 1 76 ? 21.579 12.017 -15.009 1.00 46.75 76 TYR A C 1
ATOM 578 O O . TYR A 1 76 ? 20.442 12.003 -15.475 1.00 46.75 76 TYR A O 1
ATOM 586 N N . GLY A 1 77 ? 22.673 12.111 -15.764 1.00 39.44 77 GLY A N 1
ATOM 587 C CA . GLY A 1 77 ? 22.654 11.996 -17.211 1.00 39.44 77 GLY A CA 1
ATOM 588 C C . GLY A 1 77 ? 22.191 10.597 -17.572 1.00 39.44 77 GLY A C 1
ATOM 589 O O . GLY A 1 77 ? 23.014 9.698 -17.718 1.00 39.44 77 GLY A O 1
ATOM 590 N N . LEU A 1 78 ? 20.876 10.414 -17.676 1.00 49.06 78 LEU A N 1
ATOM 591 C CA . LEU A 1 78 ? 20.316 9.359 -18.496 1.00 49.06 78 LEU A CA 1
ATOM 592 C C . LEU A 1 78 ? 20.846 9.639 -19.896 1.00 49.06 78 LEU A C 1
ATOM 594 O O . LEU A 1 78 ? 20.709 10.747 -20.418 1.00 49.06 78 LEU A O 1
ATOM 598 N N . SER A 1 79 ? 21.572 8.677 -20.448 1.00 45.06 79 SER A N 1
ATOM 599 C CA . SER A 1 79 ? 22.049 8.800 -21.816 1.00 45.06 79 SER A CA 1
ATOM 600 C C . SER A 1 79 ? 20.828 8.918 -22.740 1.00 45.06 79 SER A C 1
ATOM 602 O O . SER A 1 79 ? 19.791 8.329 -22.447 1.00 45.06 79 SER A O 1
ATOM 604 N N . GLU A 1 80 ? 20.919 9.633 -23.869 1.00 47.59 80 GLU A N 1
ATOM 605 C CA . GLU A 1 80 ? 19.811 9.751 -24.852 1.00 47.59 80 GLU A CA 1
ATOM 606 C C . GLU A 1 80 ? 19.284 8.378 -25.347 1.00 47.59 80 GLU A C 1
ATOM 608 O O . GLU A 1 80 ? 18.221 8.275 -25.963 1.00 47.59 80 GLU A O 1
ATOM 613 N N . THR A 1 81 ? 20.027 7.302 -25.076 1.00 45.91 81 THR A N 1
ATOM 614 C CA . THR A 1 81 ? 19.641 5.903 -25.276 1.00 45.91 81 THR A CA 1
ATOM 615 C C . THR A 1 81 ? 18.681 5.342 -24.213 1.00 45.91 81 THR A C 1
ATOM 617 O O . THR A 1 81 ? 17.847 4.517 -24.576 1.00 45.91 81 THR A O 1
ATOM 620 N N . ASP A 1 82 ? 18.723 5.808 -22.959 1.00 47.47 82 ASP A N 1
ATOM 621 C CA . ASP A 1 82 ? 17.862 5.341 -21.853 1.00 47.47 82 ASP A CA 1
ATOM 622 C C . ASP A 1 82 ? 16.436 5.927 -21.925 1.00 47.47 82 ASP A C 1
ATOM 624 O O . ASP A 1 82 ? 15.456 5.265 -21.576 1.00 47.47 82 ASP A O 1
ATOM 628 N N . GLU A 1 83 ? 16.287 7.155 -22.435 1.00 50.66 83 GLU A N 1
ATOM 629 C CA . GLU A 1 83 ? 14.979 7.820 -22.566 1.00 50.66 83 GLU A CA 1
ATOM 630 C C . GLU A 1 83 ? 14.069 7.129 -23.595 1.00 50.66 83 GLU A C 1
ATOM 632 O O . GLU A 1 83 ? 12.853 7.063 -23.414 1.00 50.66 83 GLU A O 1
ATOM 637 N N . ARG A 1 84 ? 14.637 6.544 -24.660 1.00 45.25 84 ARG A N 1
ATOM 638 C CA . ARG A 1 84 ? 13.849 5.891 -25.720 1.00 45.25 84 ARG A CA 1
ATOM 639 C C . ARG A 1 84 ? 13.253 4.541 -25.315 1.00 45.25 84 ARG A C 1
ATOM 641 O O . ARG A 1 84 ? 12.243 4.156 -25.900 1.00 45.25 84 ARG A O 1
ATOM 648 N N . GLU A 1 85 ? 13.824 3.836 -24.334 1.00 50.44 85 GLU A N 1
ATOM 649 C CA . GLU A 1 85 ? 13.225 2.598 -23.802 1.00 50.44 85 GLU A CA 1
ATOM 650 C C . GLU A 1 85 ? 12.123 2.878 -22.766 1.00 50.44 85 GLU A C 1
ATOM 652 O O . GLU A 1 85 ? 11.150 2.123 -22.680 1.00 50.44 85 GLU A O 1
ATOM 657 N N . LEU A 1 86 ? 12.214 3.990 -22.026 1.00 51.59 86 LEU A N 1
ATOM 658 C CA . LEU A 1 86 ? 11.181 4.405 -21.068 1.00 51.59 86 LEU A CA 1
ATOM 659 C C . LEU A 1 86 ? 9.956 5.065 -21.722 1.00 51.59 86 LEU A C 1
ATOM 661 O O . LEU A 1 86 ? 8.876 5.043 -21.135 1.00 51.59 86 LEU A O 1
ATOM 665 N N . GLU A 1 87 ? 10.088 5.586 -22.945 1.00 49.06 87 GLU A N 1
ATOM 666 C CA . GLU A 1 87 ? 9.007 6.182 -23.755 1.00 49.06 87 GLU A CA 1
ATOM 667 C C . GLU A 1 87 ? 7.928 5.171 -24.223 1.00 49.06 87 GLU A C 1
ATOM 669 O O . GLU A 1 87 ? 6.978 5.536 -24.918 1.00 49.06 87 GLU A O 1
ATOM 674 N N . GLY A 1 88 ? 8.044 3.896 -23.832 1.00 61.56 88 GLY A N 1
ATOM 675 C CA . GLY A 1 88 ? 7.116 2.811 -24.160 1.00 61.56 88 GLY A CA 1
ATOM 676 C C . GLY A 1 88 ? 6.069 2.480 -23.071 1.00 61.56 88 GLY A C 1
ATOM 677 O O . GLY A 1 88 ? 5.665 3.346 -22.292 1.00 61.56 88 GLY A O 1
ATOM 678 N N . PRO A 1 89 ? 5.615 1.208 -22.975 1.00 55.41 89 PRO A N 1
ATOM 679 C CA . PRO A 1 89 ? 4.567 0.747 -22.048 1.00 55.41 89 PRO A CA 1
ATOM 680 C C . PRO A 1 89 ? 4.791 1.124 -20.578 1.00 55.41 89 PRO A C 1
ATOM 682 O O . PRO A 1 89 ? 3.828 1.265 -19.823 1.00 55.41 89 PRO A O 1
ATOM 685 N N . LEU A 1 90 ? 6.051 1.310 -20.169 1.00 52.62 90 LEU A N 1
ATOM 686 C CA . LEU A 1 90 ? 6.420 1.752 -18.826 1.00 52.62 90 LEU A CA 1
ATOM 687 C C . LEU A 1 90 ? 5.870 3.141 -18.495 1.00 52.62 90 LEU A C 1
ATOM 689 O O . LEU A 1 90 ? 5.356 3.319 -17.397 1.00 52.62 90 LEU A O 1
ATOM 693 N N . ARG A 1 91 ? 5.898 4.106 -19.421 1.00 61.75 91 ARG A N 1
ATOM 694 C CA . ARG A 1 91 ? 5.361 5.454 -19.180 1.00 61.75 91 ARG A CA 1
ATOM 695 C C . ARG A 1 91 ? 3.849 5.428 -18.956 1.00 61.75 91 ARG A C 1
ATOM 697 O O . ARG A 1 91 ? 3.359 6.052 -18.018 1.00 61.75 91 ARG A O 1
ATOM 704 N N . THR A 1 92 ? 3.117 4.632 -19.739 1.00 55.84 92 THR A N 1
ATOM 705 C CA . THR A 1 92 ? 1.677 4.400 -19.528 1.00 55.84 92 THR A CA 1
ATOM 706 C C . THR A 1 92 ? 1.408 3.727 -18.180 1.00 55.84 92 THR A C 1
ATOM 708 O O . THR A 1 92 ? 0.474 4.107 -17.483 1.00 55.84 92 THR A O 1
ATOM 711 N N . LYS A 1 93 ? 2.246 2.767 -17.768 1.00 58.69 93 LYS A N 1
ATOM 712 C CA . LYS A 1 93 ? 2.119 2.058 -16.483 1.00 58.69 93 LYS A CA 1
ATOM 713 C C . LYS A 1 93 ? 2.522 2.927 -15.277 1.00 58.69 93 LYS A C 1
ATOM 715 O O . LYS A 1 93 ? 1.902 2.825 -14.225 1.00 58.69 93 LYS A O 1
ATOM 720 N N . VAL A 1 94 ? 3.468 3.855 -15.427 1.00 59.53 94 VAL A N 1
ATOM 721 C CA . VAL A 1 94 ? 3.758 4.902 -14.428 1.00 59.53 94 VAL A CA 1
ATOM 722 C C . VAL A 1 94 ? 2.591 5.890 -14.330 1.00 59.53 94 VAL A C 1
ATOM 724 O O . VAL A 1 94 ? 2.233 6.311 -13.235 1.00 59.53 94 VAL A O 1
ATOM 727 N N . GLN A 1 95 ? 1.908 6.195 -15.436 1.00 55.41 95 GLN A N 1
ATOM 728 C CA . GLN A 1 95 ? 0.664 6.973 -15.406 1.00 55.41 95 GLN A CA 1
ATOM 729 C C . GLN A 1 95 ? -0.447 6.266 -14.607 1.00 55.41 95 GLN A C 1
ATOM 731 O O . GLN A 1 95 ? -1.256 6.935 -13.972 1.00 55.41 95 GLN A O 1
ATOM 736 N N . VAL A 1 96 ? -0.463 4.924 -14.582 1.00 56.12 96 VAL A N 1
ATOM 737 C CA . VAL A 1 96 ? -1.369 4.145 -13.718 1.00 56.12 96 VAL A CA 1
ATOM 738 C C . VAL A 1 96 ? -1.042 4.357 -12.239 1.00 56.12 96 VAL A C 1
ATOM 740 O O . VAL A 1 96 ? -1.971 4.471 -11.452 1.00 56.12 96 VAL A O 1
ATOM 743 N N . LEU A 1 97 ? 0.231 4.492 -11.842 1.00 56.44 97 LEU A N 1
ATOM 744 C CA . LEU A 1 97 ? 0.569 4.890 -10.464 1.00 56.44 97 LEU A CA 1
ATOM 745 C C . LEU A 1 97 ? 0.002 6.267 -10.114 1.00 56.44 97 LEU A C 1
ATOM 747 O O . LEU A 1 97 ? -0.532 6.433 -9.023 1.00 56.44 97 LEU A O 1
ATOM 751 N N . VAL A 1 98 ? 0.087 7.227 -11.041 1.00 57.75 98 VAL A N 1
ATOM 752 C CA . VAL A 1 98 ? -0.484 8.571 -10.858 1.00 57.75 98 VAL A CA 1
ATOM 753 C C . VAL A 1 98 ? -2.007 8.489 -10.718 1.00 57.75 98 VAL A C 1
ATOM 755 O O . VAL A 1 98 ? -2.551 9.030 -9.766 1.00 57.75 98 VAL A O 1
ATOM 758 N N . ALA A 1 99 ? -2.685 7.719 -11.573 1.00 51.84 99 ALA A N 1
ATOM 759 C CA . ALA A 1 99 ? -4.135 7.516 -11.507 1.00 51.84 99 ALA A CA 1
ATOM 760 C C . ALA A 1 99 ? -4.606 6.680 -10.297 1.00 51.84 99 ALA A C 1
ATOM 762 O O . ALA A 1 99 ? -5.782 6.714 -9.952 1.00 51.84 99 ALA A O 1
ATOM 763 N N . LEU A 1 100 ? -3.726 5.887 -9.675 1.00 53.66 100 LEU A N 1
ATOM 764 C CA . LEU A 1 100 ? -4.002 5.176 -8.418 1.00 53.66 100 LEU A CA 1
ATOM 765 C C . LEU A 1 100 ? -3.781 6.054 -7.180 1.00 53.66 100 LEU A C 1
ATOM 767 O O . LEU A 1 100 ? -4.273 5.706 -6.107 1.00 53.66 100 LEU A O 1
ATOM 771 N N . ALA A 1 101 ? -3.009 7.133 -7.320 1.00 51.44 101 ALA A N 1
ATOM 772 C CA . ALA A 1 101 ? -2.715 8.088 -6.260 1.00 51.44 101 ALA A CA 1
ATOM 773 C C . ALA A 1 101 ? -3.728 9.251 -6.185 1.00 51.44 101 ALA A C 1
ATOM 775 O O . ALA A 1 101 ? -3.718 9.982 -5.192 1.00 51.44 101 ALA A O 1
ATOM 776 N N . GLU A 1 102 ? -4.579 9.410 -7.206 1.00 46.59 102 GLU A N 1
ATOM 777 C CA . GLU A 1 102 ? -5.707 10.358 -7.288 1.00 46.59 102 GLU A CA 1
ATOM 778 C C . GLU A 1 102 ? -7.037 9.709 -6.867 1.00 46.59 102 GLU A C 1
ATOM 780 O O . GLU A 1 102 ? -7.819 10.395 -6.165 1.00 46.59 102 GLU A O 1
#

InterPro domains:
  IPR012961 ATP-dependent RNA helicase Ski2/MTR4, C-terminal [PF08148] (22-90)
  IPR012961 ATP-dependent RNA helicase Ski2/MTR4, C-terminal [SM01142] (17-102)
  IPR050699 ATP-dependent RNA helicase SUPV3-like [PTHR12131] (2-88)

Sequence (102 aa):
PDFHQRVKVLQHYGYLDDLQLVKVKGRVACEIQSCNELLATEMIFRGVLADLAPQEAIALMSALVFQGGSSSGESYGLSETDERELEGPLRTKVQVLVALAE